Protein AF-G5LKE5-F1 (afdb_monomer)

Secondary structure (DSSP, 8-state):
------PPPP--SS----HHHHHHHHHHHTT-----S-HHHHHTS--TT--EEE-PSPTT---TT-SS---HHHHHHHHHHHHHHHHTT--EEEEEE--HHHHHHTTTSEEEEEEEE--SS--SSS--EEEEEEEEE----SS--GGGS-------------

pLDDT: mean 79.03, std 22.24, range [27.77, 98.31]

Foldseek 3Di:
DPPDDDDDDDPDPDDDDPVVVVVVCVVVCVVDDDDDDDPVVVLVPDDPPAAEEEEDDAPPDPDPPDPVDCDLVNVLVVLVSQVVVLQVFHKYKYKHFPDPSVCVSLVVFDKDKDWDQAPDDDDDDDDRTTIMIITIGGRDDPDDDPVPPPDPPPDPDPDDDD

InterPro domains:
  IPR002052 DNA methylase, N-6 adenine-specific, conserved site [PS00092] (52-58)
  IPR012327 D12 class N6 adenine-specific DNA methyltransferase [PF02086] (3-120)
  IPR012327 D12 class N6 adenine-specific DNA methyltransferase [PTHR30481] (2-139)
  IPR012327 D12 class N6 adenine-specific DNA methyltransferase [TIGR00571] (3-136)
  IPR023095 Adenine-specific methyltransferase, domain 2 [G3DSA:1.10.1020.10] (3-30)
  IPR029063 S-adenosyl-L-methionine-dependent methyltransferase superfamily [G3DSA:3.40.50.150] (31-109)
  IPR029063 S-adenosyl-L-methionine-dependent methyltransferase superfamily [SSF53335] (3-137)

Solvent-accessible surface area (backbone atoms only — not comparable to full-atom values): 10696 Å² total; per-residue (Å²): 131,90,81,69,92,78,81,75,90,73,97,60,96,72,76,85,77,64,60,67,59,52,53,55,46,56,64,59,46,76,82,56,86,89,78,94,71,54,70,70,62,56,68,65,67,70,54,95,87,46,70,48,78,45,77,63,86,42,68,95,58,91,65,93,84,50,98,81,62,85,46,72,66,52,53,52,52,51,46,53,50,53,53,51,46,18,67,74,43,24,34,37,37,36,48,39,39,64,42,76,64,51,51,62,67,48,59,93,30,55,69,44,80,45,78,46,76,61,89,80,90,73,76,98,66,100,70,52,62,46,56,28,30,43,34,35,38,73,44,60,59,99,69,75,78,73,84,77,51,84,84,81,75,82,78,80,80,80,78,80,83,131

Radius of gyration: 19.34 Å; Cα contacts (8 Å, |Δi|>4): 142; chains: 1; bounding box: 43×38×52 Å

Structure (mmCIF, N/CA/C/O backbone):
data_AF-G5LKE5-F1
#
_entry.id   AF-G5LKE5-F1
#
loop_
_atom_site.group_PDB
_atom_site.id
_atom_site.type_symbol
_atom_site.label_atom_id
_atom_site.label_alt_id
_atom_site.label_comp_id
_atom_site.label_asym_id
_atom_site.label_entity_id
_atom_site.label_seq_id
_atom_site.pdbx_PDB_ins_code
_atom_site.Cartn_x
_atom_site.Cartn_y
_atom_site.Cartn_z
_atom_site.occupancy
_atom_site.B_iso_or_equiv
_atom_site.auth_seq_id
_atom_site.auth_comp_id
_atom_site.auth_asym_id
_atom_site.auth_atom_id
_atom_site.pdbx_PDB_model_num
ATOM 1 N N . MET A 1 1 ? -3.934 9.973 -21.893 1.00 47.00 1 MET A N 1
ATOM 2 C CA . MET A 1 1 ? -2.882 9.023 -22.307 1.00 47.00 1 MET A CA 1
ATOM 3 C C . MET A 1 1 ? -3.549 7.680 -22.500 1.00 47.00 1 MET A C 1
ATOM 5 O O . MET A 1 1 ? -4.275 7.266 -21.608 1.00 47.00 1 MET A O 1
ATOM 9 N N . ASP A 1 2 ? -3.336 7.030 -23.637 1.00 63.16 2 ASP A N 1
ATOM 10 C CA . ASP A 1 2 ? -4.166 5.909 -24.109 1.00 63.16 2 ASP A CA 1
ATOM 11 C C . ASP A 1 2 ? -3.799 4.540 -23.496 1.00 63.16 2 ASP A C 1
ATOM 13 O O . ASP A 1 2 ? -4.097 3.499 -24.067 1.00 63.16 2 ASP A O 1
ATOM 17 N N . GLY A 1 3 ? -3.117 4.521 -22.342 1.00 69.81 3 GLY A N 1
ATOM 18 C CA . GLY A 1 3 ? -2.776 3.288 -21.616 1.00 69.81 3 GLY A CA 1
ATOM 19 C C . GLY A 1 3 ? -1.811 2.334 -22.336 1.00 69.81 3 GLY A C 1
ATOM 20 O O . GLY A 1 3 ? -1.593 1.222 -21.862 1.00 69.81 3 GLY A O 1
ATOM 21 N N . TYR A 1 4 ? -1.229 2.737 -23.469 1.00 78.50 4 TYR A N 1
ATOM 22 C CA . TYR A 1 4 ? -0.303 1.895 -24.219 1.00 78.50 4 TYR A CA 1
ATOM 23 C C . TYR A 1 4 ? 1.025 1.692 -23.489 1.00 78.50 4 TYR A C 1
ATOM 25 O O . TYR A 1 4 ? 1.580 2.604 -22.874 1.00 78.50 4 TYR A O 1
ATOM 33 N N . PHE A 1 5 ? 1.567 0.485 -23.633 1.00 77.19 5 PHE A N 1
ATOM 34 C CA . PHE A 1 5 ? 2.908 0.142 -23.186 1.00 77.19 5 PHE A CA 1
ATOM 35 C C . PHE A 1 5 ? 3.951 1.004 -23.915 1.00 77.19 5 PHE A C 1
ATOM 37 O O . PHE A 1 5 ? 4.022 0.985 -25.143 1.00 77.19 5 PHE A O 1
ATOM 44 N N . ASN A 1 6 ? 4.755 1.759 -23.164 1.00 77.31 6 ASN A N 1
ATOM 45 C CA . ASN A 1 6 ? 5.695 2.747 -23.706 1.00 77.31 6 ASN A CA 1
ATOM 46 C C . ASN A 1 6 ? 7.171 2.457 -23.378 1.00 77.31 6 ASN A C 1
ATOM 48 O O . ASN A 1 6 ? 8.028 3.302 -23.637 1.00 77.31 6 ASN A O 1
ATOM 52 N N . VAL A 1 7 ? 7.485 1.293 -22.798 1.00 74.88 7 VAL A N 1
ATOM 53 C CA . VAL A 1 7 ? 8.867 0.943 -22.452 1.00 74.88 7 VAL A CA 1
ATOM 54 C C . VAL A 1 7 ? 9.617 0.568 -23.737 1.00 74.88 7 VAL A C 1
ATOM 56 O O . VAL A 1 7 ? 9.162 -0.321 -24.464 1.00 74.88 7 VAL A O 1
ATOM 59 N N . PRO A 1 8 ? 10.750 1.223 -24.053 1.00 77.12 8 PRO A N 1
ATOM 60 C CA . PRO A 1 8 ? 11.511 0.928 -25.260 1.00 77.12 8 PRO A CA 1
ATOM 61 C C . PRO A 1 8 ? 12.117 -0.476 -25.204 1.00 77.12 8 PRO A C 1
ATOM 63 O O . PRO A 1 8 ? 12.329 -1.049 -24.134 1.00 77.12 8 PRO A O 1
ATOM 66 N N . TYR A 1 9 ? 12.444 -1.023 -26.373 1.00 79.62 9 TYR A N 1
ATOM 67 C CA . TYR A 1 9 ? 13.098 -2.323 -26.461 1.00 79.62 9 TYR A CA 1
ATOM 68 C C . TYR A 1 9 ? 14.456 -2.304 -25.738 1.00 79.62 9 TYR A C 1
ATOM 70 O O . TYR A 1 9 ? 15.324 -1.482 -26.036 1.00 79.62 9 TYR A O 1
ATOM 78 N N . GLY A 1 10 ? 14.644 -3.214 -24.779 1.00 77.50 10 GLY A N 1
ATOM 79 C CA . GLY A 1 10 ? 15.895 -3.347 -24.033 1.00 77.50 10 GLY A CA 1
ATOM 80 C C . GLY A 1 10 ? 16.977 -4.073 -24.838 1.00 77.50 10 GLY A C 1
ATOM 81 O O . GLY A 1 10 ? 16.720 -5.099 -25.464 1.00 77.50 10 GLY A O 1
ATOM 82 N N . ASN A 1 11 ? 18.221 -3.591 -24.782 1.00 73.31 11 ASN A N 1
ATOM 83 C CA . ASN A 1 11 ? 19.364 -4.187 -25.489 1.00 73.31 11 ASN A CA 1
ATOM 84 C C . ASN A 1 11 ? 19.962 -5.403 -24.748 1.00 73.31 11 ASN A C 1
ATOM 86 O O . ASN A 1 11 ? 21.136 -5.403 -24.370 1.00 73.31 11 ASN A O 1
ATOM 90 N N . TYR A 1 12 ? 19.174 -6.461 -24.546 1.00 77.44 12 TYR A N 1
ATOM 91 C CA . TYR A 1 12 ? 19.641 -7.695 -23.902 1.00 77.44 12 TYR A CA 1
ATOM 92 C C . TYR A 1 12 ? 19.915 -8.791 -24.936 1.00 77.44 12 TYR A C 1
ATOM 94 O O . TYR A 1 12 ? 19.013 -9.243 -25.635 1.00 77.44 12 TYR A O 1
ATOM 102 N N . LYS A 1 13 ? 21.169 -9.262 -25.012 1.00 74.56 13 LYS A N 1
ATOM 103 C CA . LYS A 1 13 ? 21.594 -10.305 -25.971 1.00 74.56 13 LYS A CA 1
ATOM 104 C C . LYS A 1 13 ? 20.911 -11.662 -25.749 1.00 74.56 13 LYS A C 1
ATOM 106 O O . LYS A 1 13 ? 20.782 -12.436 -26.690 1.00 74.56 13 LYS A O 1
ATOM 111 N N . LYS A 1 14 ? 20.509 -11.962 -24.512 1.00 83.88 14 LYS A N 1
ATOM 112 C CA . LYS A 1 14 ? 19.766 -13.170 -24.136 1.00 83.88 14 LYS A CA 1
ATOM 113 C C . LYS A 1 14 ? 18.882 -12.834 -22.929 1.00 83.88 14 LYS A C 1
ATOM 115 O O . LYS A 1 14 ? 19.410 -12.782 -21.818 1.00 83.88 14 LYS A O 1
ATOM 120 N N . PRO A 1 15 ? 17.590 -12.525 -23.121 1.00 84.62 15 PRO A N 1
ATOM 121 C CA . PRO A 1 15 ? 16.704 -12.226 -22.003 1.00 84.62 15 PRO A CA 1
ATOM 122 C C . PRO A 1 15 ? 16.581 -13.450 -21.089 1.00 84.62 15 PRO A C 1
ATOM 124 O O . PRO A 1 15 ? 16.496 -14.586 -21.558 1.00 84.62 15 PRO A O 1
ATOM 127 N N . TYR A 1 16 ? 16.608 -13.213 -19.780 1.00 88.25 16 TYR A N 1
ATOM 128 C CA . TYR A 1 16 ? 16.342 -14.247 -18.787 1.00 88.25 16 TYR A CA 1
ATOM 129 C C . TYR A 1 16 ? 14.847 -14.578 -18.790 1.00 88.25 16 TYR A C 1
ATOM 131 O O . TYR A 1 16 ? 14.021 -13.668 -18.746 1.00 88.25 16 TYR A O 1
ATOM 139 N N . PHE A 1 17 ? 14.503 -15.867 -18.850 1.00 90.50 17 PHE A N 1
ATOM 140 C CA . PHE A 1 17 ? 13.129 -16.337 -18.690 1.00 90.50 17 PHE A CA 1
ATOM 141 C C . PHE A 1 17 ? 12.953 -16.902 -17.270 1.00 90.50 17 PHE A C 1
ATOM 143 O O . PHE A 1 17 ? 13.485 -17.979 -16.992 1.00 90.50 17 PHE A O 1
ATOM 150 N N . PRO A 1 18 ? 12.243 -16.195 -16.371 1.00 93.19 18 PRO A N 1
ATOM 151 C CA . PRO A 1 18 ? 12.134 -16.555 -14.957 1.00 93.19 18 PRO A CA 1
ATOM 152 C C . PRO A 1 18 ? 11.056 -17.627 -14.718 1.00 93.19 18 PRO A C 1
ATOM 154 O O . PRO A 1 18 ? 10.041 -17.386 -14.062 1.00 93.19 18 PRO A O 1
ATOM 157 N N . GLU A 1 19 ? 11.218 -18.813 -15.310 1.00 96.50 19 GLU A N 1
ATOM 158 C CA . GLU A 1 19 ? 10.200 -19.873 -15.246 1.00 96.50 19 GLU A CA 1
ATOM 159 C C . GLU A 1 19 ? 9.915 -20.327 -13.808 1.00 96.50 19 GLU A C 1
ATOM 161 O O . GLU A 1 19 ? 8.756 -20.472 -13.407 1.00 96.50 19 GLU A O 1
ATOM 166 N N . ASN A 1 20 ? 10.970 -20.545 -13.024 1.00 96.50 20 ASN A N 1
ATOM 167 C CA . ASN A 1 20 ? 10.853 -21.062 -11.663 1.00 96.50 20 ASN A CA 1
ATOM 168 C C . ASN A 1 20 ? 10.152 -20.054 -10.747 1.00 96.50 20 ASN A C 1
ATOM 170 O O . ASN A 1 20 ? 9.309 -20.433 -9.936 1.00 96.50 20 ASN A O 1
ATOM 174 N N . GLU A 1 21 ? 10.457 -18.769 -10.904 1.00 96.81 21 GLU A N 1
ATOM 175 C CA . GLU A 1 21 ? 9.855 -17.670 -10.160 1.00 96.81 21 GLU A CA 1
ATOM 176 C C . GLU A 1 21 ? 8.375 -17.513 -10.513 1.00 96.81 21 GLU A C 1
ATOM 178 O O . GLU A 1 21 ? 7.551 -17.363 -9.611 1.00 96.81 21 GLU A O 1
ATOM 183 N N . ILE A 1 22 ? 8.016 -17.631 -11.799 1.00 96.94 22 ILE A N 1
ATOM 184 C CA . ILE A 1 22 ? 6.615 -17.615 -12.248 1.00 96.94 22 ILE A CA 1
ATOM 185 C C . ILE A 1 22 ? 5.842 -18.783 -11.626 1.00 96.94 22 ILE A C 1
ATOM 187 O O . ILE A 1 22 ? 4.749 -18.583 -11.093 1.00 96.94 22 ILE A O 1
ATOM 191 N N . ARG A 1 23 ? 6.404 -20.000 -11.644 1.00 97.56 23 ARG A N 1
ATOM 192 C CA . ARG A 1 23 ? 5.765 -21.179 -11.032 1.00 97.56 23 ARG A CA 1
ATOM 193 C C . ARG A 1 23 ? 5.618 -21.021 -9.518 1.00 97.56 23 ARG A C 1
ATOM 195 O O . ARG A 1 23 ? 4.550 -21.300 -8.976 1.00 97.56 23 ARG A O 1
ATOM 202 N N . ALA A 1 24 ? 6.650 -20.523 -8.841 1.00 97.25 24 ALA A N 1
ATOM 203 C CA . ALA A 1 24 ? 6.609 -20.267 -7.403 1.00 97.25 24 ALA A CA 1
ATOM 204 C C . ALA A 1 24 ? 5.571 -19.193 -7.032 1.00 97.25 24 ALA A C 1
ATOM 206 O O . ALA A 1 24 ? 4.867 -19.337 -6.030 1.00 97.25 24 ALA A O 1
ATOM 207 N N . PHE A 1 25 ? 5.449 -18.136 -7.841 1.00 96.50 25 PHE A N 1
ATOM 208 C CA . PHE A 1 25 ? 4.404 -17.128 -7.687 1.00 96.50 25 PHE A CA 1
ATOM 209 C C . PHE A 1 25 ? 3.015 -17.741 -7.884 1.00 96.50 25 PHE A C 1
ATOM 211 O O . PHE A 1 25 ? 2.157 -17.562 -7.024 1.00 96.50 25 PHE A O 1
ATOM 218 N N . ALA A 1 26 ? 2.812 -18.514 -8.956 1.00 97.12 26 ALA A N 1
ATOM 219 C CA . ALA A 1 26 ? 1.529 -19.140 -9.271 1.00 97.12 26 ALA A CA 1
ATOM 22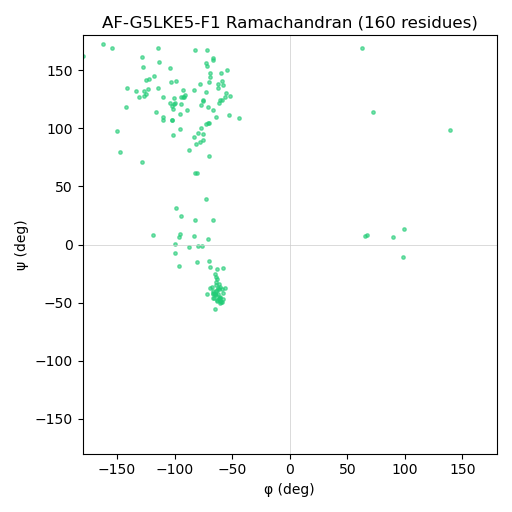0 C C . ALA A 1 26 ? 1.027 -20.053 -8.142 1.00 97.12 26 ALA A C 1
ATOM 222 O O . ALA A 1 26 ? -0.150 -20.002 -7.790 1.00 97.12 26 ALA A O 1
ATOM 223 N N . GLU A 1 27 ? 1.910 -20.841 -7.521 1.00 97.50 27 GLU A N 1
ATOM 224 C CA . GLU A 1 27 ? 1.538 -21.677 -6.373 1.00 97.50 27 GLU A CA 1
ATOM 225 C C . GLU A 1 27 ? 1.132 -20.847 -5.147 1.00 97.50 27 GLU A C 1
ATOM 227 O O . GLU A 1 27 ? 0.125 -21.145 -4.503 1.00 97.50 27 GLU A O 1
ATOM 232 N N . LYS A 1 28 ? 1.861 -19.767 -4.836 1.00 96.06 28 LYS A N 1
ATOM 233 C CA . LYS A 1 28 ? 1.531 -18.885 -3.702 1.00 96.06 28 LYS A CA 1
ATOM 234 C C . LYS A 1 28 ? 0.251 -18.079 -3.938 1.00 96.06 28 LYS A C 1
ATOM 236 O O . LYS A 1 28 ? -0.519 -17.890 -2.994 1.00 96.06 28 LYS A O 1
ATOM 241 N N . ALA A 1 29 ? 0.027 -17.639 -5.175 1.00 96.50 29 ALA A N 1
ATOM 242 C CA . ALA A 1 29 ? -1.099 -16.812 -5.599 1.00 96.50 29 ALA A CA 1
ATOM 243 C C . ALA A 1 29 ? -2.459 -17.505 -5.425 1.00 96.50 29 ALA A C 1
ATOM 245 O O . ALA A 1 29 ? -3.464 -16.823 -5.276 1.00 96.50 29 ALA A O 1
ATOM 246 N N . LYS A 1 30 ? -2.501 -18.845 -5.339 1.00 97.38 30 LYS A N 1
ATOM 247 C CA . LYS A 1 30 ? -3.730 -19.614 -5.048 1.00 97.38 30 LYS A CA 1
ATOM 248 C C . LYS A 1 30 ? -4.404 -19.240 -3.723 1.00 97.38 30 LYS A C 1
ATOM 250 O O . LYS A 1 30 ? -5.573 -19.546 -3.532 1.00 97.38 30 LYS A O 1
ATOM 255 N N . ARG A 1 31 ? -3.667 -18.617 -2.797 1.00 96.00 31 ARG A N 1
ATOM 256 C CA . ARG A 1 31 ? -4.169 -18.168 -1.487 1.00 96.00 31 ARG A CA 1
ATOM 257 C C . ARG A 1 31 ? -4.582 -16.692 -1.476 1.00 96.00 31 ARG A C 1
ATOM 259 O O . ARG A 1 31 ? -4.850 -16.161 -0.405 1.00 96.00 31 ARG A O 1
ATOM 266 N N . ALA A 1 32 ? -4.569 -16.025 -2.628 1.00 95.00 32 ALA A N 1
ATOM 267 C CA . ALA A 1 32 ? -4.857 -14.605 -2.753 1.00 95.00 32 ALA A CA 1
ATOM 268 C C . ALA A 1 32 ? -5.982 -14.368 -3.765 1.00 95.00 32 ALA A C 1
ATOM 270 O O . ALA A 1 32 ? -6.039 -15.003 -4.817 1.00 95.00 32 ALA A O 1
ATOM 271 N N . THR A 1 33 ? -6.843 -13.402 -3.457 1.00 95.50 33 THR A N 1
ATOM 272 C CA . THR A 1 33 ? -7.827 -12.865 -4.399 1.00 95.50 33 THR A CA 1
ATOM 273 C C . THR A 1 33 ? -7.290 -11.549 -4.941 1.00 95.50 33 THR A C 1
ATOM 275 O O . THR A 1 33 ? -7.025 -10.627 -4.173 1.00 95.50 33 THR A O 1
ATOM 278 N N . PHE A 1 34 ? -7.121 -11.454 -6.260 1.00 95.50 34 PHE A N 1
ATOM 279 C CA . PHE A 1 34 ? -6.667 -10.227 -6.912 1.00 95.50 34 PHE A CA 1
ATOM 280 C C . PHE A 1 34 ? -7.866 -9.380 -7.319 1.00 95.50 34 PHE A C 1
ATOM 282 O O . PHE A 1 34 ? -8.776 -9.866 -7.990 1.00 95.50 34 PHE A O 1
ATOM 289 N N . ILE A 1 35 ? -7.843 -8.108 -6.932 1.00 94.69 35 ILE A N 1
ATOM 290 C CA . ILE A 1 35 ? -8.895 -7.142 -7.238 1.00 94.69 35 ILE A CA 1
ATOM 291 C C . ILE A 1 35 ? -8.241 -5.952 -7.936 1.00 94.69 35 ILE A C 1
ATOM 293 O O . ILE A 1 35 ? -7.249 -5.411 -7.453 1.00 94.69 35 ILE A O 1
ATOM 297 N N . CYS A 1 36 ? -8.791 -5.554 -9.083 1.00 94.75 36 CYS A N 1
ATOM 298 C CA . CYS A 1 36 ? -8.421 -4.319 -9.766 1.00 94.75 36 CYS A CA 1
ATOM 299 C C . CYS A 1 36 ? -9.495 -3.274 -9.461 1.00 94.75 36 CYS A C 1
ATOM 301 O O . CYS A 1 36 ? -10.546 -3.260 -10.096 1.00 94.75 36 CYS A O 1
ATOM 303 N N . ALA A 1 37 ? -9.251 -2.470 -8.432 1.00 93.25 37 ALA A N 1
ATOM 304 C CA . ALA A 1 37 ? -10.166 -1.446 -7.945 1.00 93.25 37 ALA A CA 1
ATOM 305 C C . ALA A 1 37 ? -9.373 -0.339 -7.235 1.00 93.25 37 ALA A C 1
ATOM 307 O O . ALA A 1 37 ? -8.176 -0.492 -6.969 1.00 93.25 37 ALA A O 1
ATOM 308 N N . SER A 1 38 ? -10.034 0.775 -6.933 1.00 94.25 38 SER A N 1
ATOM 309 C CA . SER A 1 38 ? -9.448 1.848 -6.126 1.00 94.25 38 SER A CA 1
ATOM 310 C C . SER A 1 38 ? -9.206 1.408 -4.674 1.00 94.25 38 SER A C 1
ATOM 312 O O . SER A 1 38 ? -9.798 0.442 -4.176 1.00 94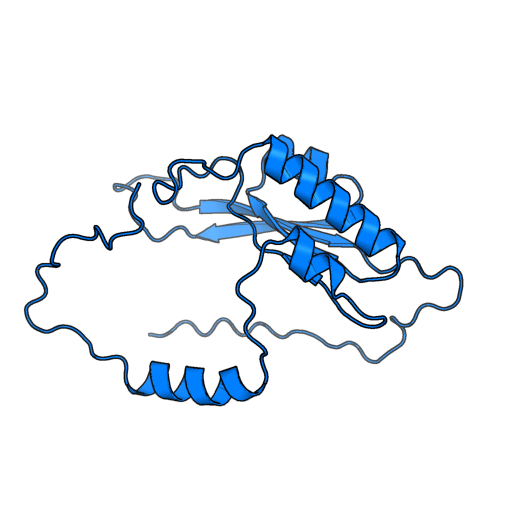.25 38 SER A O 1
ATOM 314 N N . TYR A 1 39 ? -8.336 2.129 -3.959 1.00 94.19 39 TYR A N 1
ATOM 315 C CA . TYR A 1 39 ? -8.140 1.874 -2.529 1.00 94.19 39 TYR A CA 1
ATOM 316 C C . TYR A 1 39 ? -9.418 2.160 -1.723 1.00 94.19 39 TYR A C 1
ATOM 318 O O . TYR A 1 39 ? -9.695 1.448 -0.764 1.00 94.19 39 TYR A O 1
ATOM 326 N N . ASP A 1 40 ? -10.237 3.134 -2.135 1.00 94.62 40 ASP A N 1
ATOM 327 C CA . ASP A 1 40 ? -11.542 3.405 -1.522 1.00 94.62 40 ASP A CA 1
ATOM 328 C C . ASP A 1 40 ? -12.473 2.188 -1.599 1.00 94.62 40 ASP A C 1
ATOM 330 O O . ASP A 1 40 ? -13.046 1.770 -0.590 1.00 94.62 40 ASP A O 1
ATOM 334 N N . GLU A 1 41 ? -12.598 1.594 -2.789 1.00 95.44 41 GLU A N 1
ATOM 335 C CA . GLU A 1 41 ? -13.452 0.425 -3.019 1.00 95.44 41 GLU A CA 1
ATOM 336 C C . GLU A 1 41 ? -12.942 -0.799 -2.259 1.00 95.44 41 GLU A C 1
ATOM 338 O O . GLU A 1 41 ? -13.717 -1.480 -1.594 1.00 95.44 41 GLU A O 1
ATOM 343 N N . THR A 1 42 ? -11.636 -1.069 -2.312 1.00 96.19 42 THR A N 1
ATOM 344 C CA . THR A 1 42 ? -11.046 -2.234 -1.630 1.00 96.19 42 THR A CA 1
ATOM 345 C C . THR A 1 42 ? -11.135 -2.123 -0.109 1.00 96.19 42 THR A C 1
ATOM 347 O O . THR A 1 42 ? -11.537 -3.082 0.547 1.00 96.19 42 THR A O 1
ATOM 350 N N . LEU A 1 43 ? -10.861 -0.948 0.469 1.00 96.25 43 LEU A N 1
ATOM 351 C CA . LEU A 1 43 ? -10.994 -0.712 1.912 1.00 96.25 43 LEU A CA 1
ATOM 352 C C . LEU A 1 43 ? -12.458 -0.688 2.378 1.00 96.25 43 LEU A C 1
ATO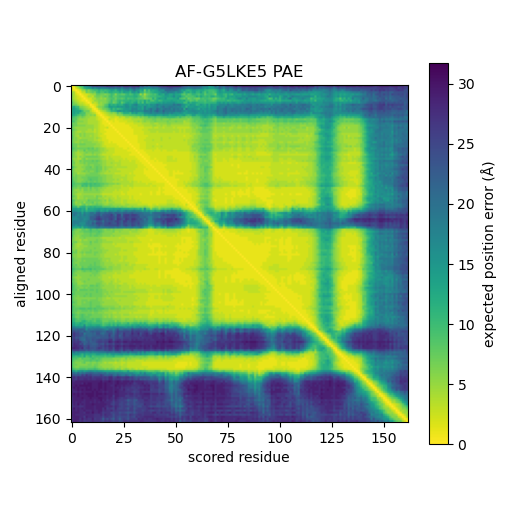M 354 O O . LEU A 1 43 ? -12.713 -0.742 3.580 1.00 96.25 43 LEU A O 1
ATOM 358 N N . ALA A 1 44 ? -13.431 -0.591 1.468 1.00 95.75 44 ALA A N 1
ATOM 359 C CA . ALA A 1 44 ? -14.850 -0.761 1.780 1.00 95.75 44 ALA A CA 1
ATOM 360 C C . ALA A 1 44 ? -15.290 -2.229 1.881 1.00 95.75 44 ALA A C 1
ATOM 362 O O . ALA A 1 44 ? -16.358 -2.488 2.432 1.00 95.75 44 ALA A O 1
ATOM 363 N N . LEU A 1 45 ? -14.476 -3.175 1.402 1.00 95.69 45 LEU A N 1
ATOM 364 C CA . LEU A 1 45 ? -14.763 -4.612 1.458 1.00 95.69 45 LEU A CA 1
ATOM 365 C C . LEU A 1 45 ? -14.297 -5.285 2.758 1.00 95.69 45 LEU A C 1
ATOM 367 O O . LEU A 1 45 ? -14.521 -6.484 2.912 1.00 95.69 45 LEU A O 1
ATOM 371 N N . LEU A 1 46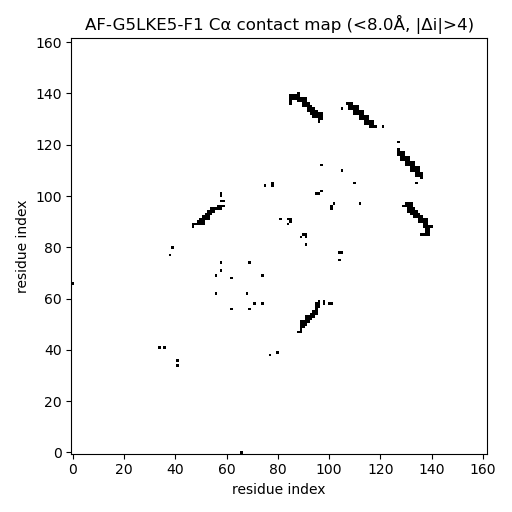 ? -13.656 -4.538 3.665 1.00 96.00 46 LEU A N 1
ATOM 372 C CA . LEU A 1 46 ? -13.126 -5.073 4.920 1.00 96.00 46 LEU A CA 1
ATOM 373 C C . LEU A 1 46 ? -14.216 -5.737 5.764 1.00 96.00 46 LEU A C 1
ATOM 375 O O . LEU A 1 46 ? -15.317 -5.206 5.937 1.00 96.00 46 LEU A O 1
ATOM 379 N N . GLN A 1 47 ? -13.866 -6.890 6.318 1.00 95.38 47 GLN A N 1
ATOM 380 C CA . GLN A 1 47 ? -14.680 -7.667 7.236 1.00 95.38 47 GLN A CA 1
ATOM 381 C C . GLN A 1 47 ? -14.037 -7.697 8.623 1.00 95.38 47 GLN A C 1
ATOM 383 O O . GLN A 1 47 ? -12.831 -7.522 8.797 1.00 95.38 47 GLN A O 1
ATOM 388 N N . THR A 1 48 ? -14.856 -7.952 9.643 1.00 93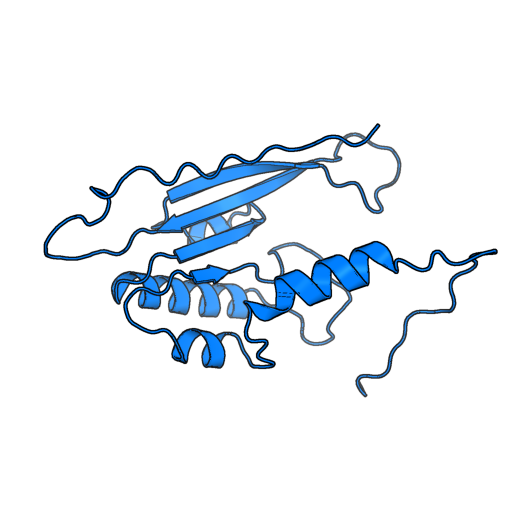.44 48 THR A N 1
ATOM 389 C CA . THR A 1 48 ? -14.361 -8.105 11.013 1.00 93.44 48 THR A CA 1
ATOM 390 C C . THR A 1 48 ? -13.298 -9.201 11.085 1.00 93.44 48 THR A C 1
ATOM 392 O O . THR A 1 48 ? -13.548 -10.338 10.693 1.00 93.44 48 THR A O 1
ATOM 395 N N . GLY A 1 49 ? -12.138 -8.857 11.644 1.00 92.31 49 GLY A N 1
ATOM 396 C CA . GLY A 1 49 ? -10.979 -9.747 11.738 1.00 92.31 49 GLY A CA 1
ATOM 397 C C . GLY A 1 49 ? -9.924 -9.511 10.654 1.00 92.31 49 GLY A C 1
ATOM 398 O O . GLY A 1 49 ? -8.812 -10.018 10.796 1.00 92.31 49 GLY A O 1
ATOM 399 N N . ASP A 1 50 ? -10.226 -8.712 9.627 1.00 96.12 50 ASP A N 1
ATOM 400 C CA . ASP A 1 50 ? -9.242 -8.341 8.614 1.00 96.12 50 ASP A CA 1
ATOM 401 C C . ASP A 1 50 ? -8.162 -7.410 9.179 1.00 96.12 50 ASP A C 1
ATOM 403 O O . ASP A 1 50 ? -8.403 -6.560 10.043 1.00 96.12 50 ASP A O 1
ATOM 407 N N . VAL A 1 51 ? -6.958 -7.552 8.626 1.00 97.00 51 VAL A N 1
ATOM 408 C CA . VAL A 1 51 ? -5.807 -6.682 8.879 1.00 97.00 51 VAL A CA 1
ATOM 409 C C . VAL A 1 51 ? -5.460 -5.956 7.588 1.00 97.00 51 VAL A C 1
ATOM 411 O O . VAL A 1 51 ? -5.378 -6.568 6.522 1.00 97.00 51 VAL A O 1
ATOM 414 N N . VAL A 1 52 ? -5.218 -4.651 7.684 1.00 97.75 52 VAL A N 1
ATOM 415 C CA . VAL A 1 52 ? -4.888 -3.809 6.534 1.00 97.75 52 VAL A CA 1
ATOM 416 C C . VAL A 1 52 ? -3.383 -3.593 6.472 1.00 97.75 52 VAL A C 1
ATOM 418 O O . VAL A 1 52 ? -2.798 -3.019 7.387 1.00 97.75 52 VAL A O 1
ATOM 421 N N . TYR A 1 53 ? -2.767 -3.989 5.360 1.00 97.94 53 TYR A N 1
ATOM 422 C CA . TYR A 1 53 ? -1.439 -3.520 4.972 1.00 97.94 53 TYR A CA 1
ATOM 423 C C . TYR A 1 53 ? -1.564 -2.615 3.747 1.00 97.94 53 TYR A C 1
ATOM 425 O O . TYR A 1 53 ? -2.174 -3.005 2.750 1.00 97.94 53 TYR A O 1
ATOM 433 N N . CYS A 1 54 ? -1.004 -1.409 3.825 1.00 96.62 54 CYS A N 1
ATOM 434 C CA . CYS A 1 54 ? -1.077 -0.414 2.763 1.00 96.62 54 CYS A CA 1
ATOM 435 C C . CYS A 1 54 ? 0.320 0.082 2.369 1.00 96.62 54 CYS A C 1
ATOM 437 O O . CYS A 1 54 ? 1.089 0.529 3.219 1.00 96.62 54 CYS A O 1
ATOM 439 N N . ASP A 1 55 ? 0.615 0.032 1.069 1.00 94.81 55 ASP A N 1
ATOM 440 C CA . ASP A 1 55 ? 1.880 0.471 0.472 1.00 94.81 55 ASP A CA 1
ATOM 441 C C . ASP A 1 55 ? 1.600 1.446 -0.690 1.00 94.81 55 ASP A C 1
ATOM 443 O O . ASP A 1 55 ? 1.663 1.066 -1.864 1.00 94.81 55 ASP A O 1
ATOM 447 N N . PRO A 1 56 ? 1.149 2.683 -0.395 1.00 93.00 56 PRO A N 1
ATOM 448 C CA . PRO A 1 56 ? 0.793 3.651 -1.427 1.00 93.00 56 PRO A CA 1
ATOM 449 C C . PRO A 1 56 ? 2.041 4.192 -2.135 1.00 93.00 56 PRO A C 1
ATOM 451 O O . PRO A 1 56 ? 3.149 4.059 -1.619 1.00 93.00 56 PRO A O 1
ATOM 454 N N . PRO A 1 57 ? 1.902 4.888 -3.278 1.00 90.88 57 PRO A N 1
ATOM 455 C CA . PRO A 1 57 ? 3.008 5.654 -3.843 1.00 90.88 57 PRO A CA 1
ATOM 456 C C . PRO A 1 57 ? 3.617 6.598 -2.795 1.00 90.88 57 PRO A C 1
ATOM 458 O O . PRO A 1 57 ? 2.907 7.362 -2.140 1.00 90.88 57 PRO A O 1
ATOM 461 N N . TYR A 1 58 ? 4.936 6.525 -2.619 1.00 89.31 58 TYR A N 1
ATOM 462 C CA . TYR A 1 58 ? 5.621 7.184 -1.508 1.00 89.31 58 TYR A CA 1
ATOM 463 C C . TYR A 1 58 ? 5.634 8.702 -1.668 1.00 89.31 58 TYR A C 1
ATOM 465 O O . TYR A 1 58 ? 5.931 9.226 -2.749 1.00 89.31 58 TYR A O 1
ATOM 473 N N . ASP A 1 59 ? 5.423 9.409 -0.560 1.00 84.50 59 ASP A N 1
ATOM 474 C CA . ASP A 1 59 ? 5.589 10.856 -0.524 1.00 84.50 59 ASP A CA 1
ATOM 475 C C . ASP A 1 59 ? 7.027 11.255 -0.907 1.00 84.50 59 ASP A C 1
ATOM 477 O O . ASP A 1 59 ? 8.004 10.573 -0.566 1.00 84.50 59 ASP A O 1
ATOM 481 N N . GLY A 1 60 ? 7.152 12.347 -1.663 1.00 76.06 60 GLY A N 1
ATOM 482 C CA . GLY A 1 60 ? 8.435 12.858 -2.149 1.00 76.06 60 GLY A CA 1
ATOM 483 C C . GLY A 1 60 ? 9.158 11.971 -3.175 1.00 76.06 60 GLY A C 1
ATOM 484 O O . GLY A 1 60 ? 10.305 12.266 -3.518 1.00 76.06 60 GLY A O 1
ATOM 485 N N . THR A 1 61 ? 8.537 10.897 -3.685 1.00 70.19 61 THR A N 1
ATOM 486 C CA . THR A 1 61 ? 9.111 10.099 -4.783 1.00 70.19 61 THR A CA 1
ATOM 487 C C . THR A 1 61 ? 8.581 10.554 -6.141 1.00 70.19 61 THR A C 1
ATOM 489 O O . THR A 1 61 ? 7.382 10.533 -6.408 1.00 70.19 61 THR A O 1
ATOM 492 N N . PHE A 1 62 ? 9.485 10.974 -7.033 1.00 56.88 62 PHE A N 1
ATOM 493 C CA . PHE A 1 62 ? 9.135 11.275 -8.421 1.00 56.88 62 PHE A CA 1
ATOM 494 C C . PHE A 1 62 ? 8.932 9.962 -9.191 1.00 56.88 62 PHE A C 1
ATOM 496 O O . PHE A 1 62 ? 9.873 9.407 -9.757 1.00 56.88 62 PHE A O 1
ATOM 503 N N . ASN A 1 63 ? 7.704 9.445 -9.197 1.00 55.06 63 ASN A N 1
ATOM 504 C CA . ASN A 1 63 ? 7.344 8.261 -9.972 1.00 55.06 63 ASN A CA 1
ATOM 505 C C . ASN A 1 63 ? 6.755 8.706 -11.315 1.00 55.06 63 ASN A C 1
ATOM 507 O O . ASN A 1 63 ? 5.580 9.047 -11.407 1.00 55.06 63 ASN A O 1
ATOM 511 N N . GLY A 1 64 ? 7.567 8.684 -12.375 1.00 51.66 64 GLY A N 1
ATOM 512 C CA . GLY A 1 64 ? 7.172 9.064 -13.742 1.00 51.66 64 GLY A CA 1
ATOM 513 C C . GLY A 1 64 ? 6.147 8.139 -14.424 1.00 51.66 64 GLY A C 1
ATOM 514 O O . GLY A 1 64 ? 6.080 8.120 -15.649 1.00 51.66 64 GLY A O 1
ATOM 515 N N . TYR A 1 65 ? 5.378 7.354 -13.663 1.00 46.34 65 TYR A N 1
ATOM 516 C CA . TYR A 1 65 ? 4.511 6.285 -14.168 1.00 46.34 65 TYR A CA 1
ATOM 517 C C . TYR A 1 65 ? 3.024 6.660 -14.294 1.00 46.34 65 TYR A C 1
ATOM 519 O O . TYR A 1 65 ? 2.279 5.901 -14.903 1.00 46.34 65 TYR A O 1
ATOM 527 N N . HIS A 1 66 ? 2.574 7.828 -13.816 1.00 47.16 66 HIS A N 1
ATOM 528 C CA . HIS A 1 66 ? 1.195 8.291 -14.037 1.00 47.16 66 HIS A CA 1
ATOM 529 C C . HIS A 1 66 ? 1.116 9.797 -14.290 1.00 47.16 66 HIS A C 1
ATOM 531 O O . HIS A 1 66 ? 1.685 10.595 -13.556 1.00 47.16 66 HIS A O 1
ATOM 537 N N . THR A 1 67 ? 0.338 10.192 -15.302 1.00 46.72 67 THR A N 1
ATOM 538 C CA . THR A 1 67 ? 0.113 11.599 -15.678 1.00 46.72 67 THR A CA 1
ATOM 539 C C . THR A 1 67 ? -0.707 12.382 -14.644 1.00 46.72 67 THR A C 1
ATOM 541 O O . THR A 1 67 ? -0.655 13.605 -14.653 1.00 46.72 67 THR A O 1
ATOM 544 N N . ALA A 1 68 ? -1.448 11.692 -13.765 1.00 58.91 68 ALA A N 1
ATOM 545 C CA . ALA A 1 68 ? -2.225 12.299 -12.678 1.00 58.91 68 ALA A CA 1
ATOM 546 C C . ALA A 1 68 ? -1.488 12.311 -11.320 1.00 58.91 68 ALA A C 1
ATOM 548 O O . ALA A 1 68 ? -1.827 13.122 -10.466 1.00 58.91 68 ALA A O 1
ATOM 549 N N . GLY A 1 69 ? -0.452 11.476 -11.145 1.00 71.56 69 GLY A N 1
ATOM 550 C CA . GLY A 1 69 ? 0.292 11.341 -9.886 1.00 71.56 69 GLY A CA 1
ATOM 551 C C . GLY A 1 69 ? -0.549 10.833 -8.705 1.00 71.56 69 GLY A C 1
ATOM 552 O O . GLY A 1 69 ? -1.767 10.734 -8.786 1.00 71.56 69 GLY A O 1
ATOM 553 N N . PHE A 1 70 ? 0.118 10.484 -7.606 1.00 85.25 70 PHE A N 1
ATOM 554 C CA . PHE A 1 70 ? -0.516 10.336 -6.295 1.00 85.25 70 PHE A CA 1
ATOM 555 C C . PHE A 1 70 ? -0.161 11.598 -5.516 1.00 85.25 70 PHE A C 1
ATOM 557 O O . PHE A 1 70 ? 1.009 11.832 -5.205 1.00 85.25 70 PHE A O 1
ATOM 564 N N . THR A 1 71 ? -1.140 12.474 -5.339 1.00 89.94 71 THR A N 1
ATOM 565 C CA . THR A 1 71 ? -0.932 13.826 -4.819 1.00 89.94 71 THR A CA 1
ATOM 566 C C . THR A 1 71 ? -0.854 13.831 -3.296 1.00 89.94 71 THR A C 1
ATOM 568 O O . THR A 1 71 ? -1.235 12.866 -2.634 1.00 89.94 71 THR A O 1
ATOM 571 N N . GLU A 1 72 ? -0.421 14.948 -2.708 1.00 90.50 72 GLU A N 1
ATOM 572 C CA . GLU A 1 72 ? -0.529 15.132 -1.256 1.00 90.50 72 GLU A CA 1
ATOM 573 C C . GLU A 1 72 ? -1.980 14.975 -0.778 1.00 90.50 72 GLU A C 1
ATOM 575 O O . GLU A 1 72 ? -2.215 14.366 0.261 1.00 90.50 72 GLU A O 1
ATOM 580 N N . ASN A 1 73 ? -2.967 15.448 -1.550 1.00 93.06 73 ASN A N 1
ATOM 581 C CA . ASN A 1 73 ? -4.381 15.281 -1.210 1.00 93.06 73 ASN A CA 1
ATOM 582 C C . ASN A 1 73 ? -4.795 13.802 -1.164 1.00 93.06 73 ASN A C 1
ATOM 584 O O . ASN A 1 73 ? -5.552 13.412 -0.278 1.00 93.06 73 ASN A O 1
ATOM 588 N N . ASP A 1 74 ? -4.255 12.972 -2.058 1.00 93.94 74 ASP A N 1
ATOM 589 C CA . ASP A 1 74 ? -4.479 11.523 -2.026 1.00 93.94 74 ASP A CA 1
ATOM 590 C C . ASP A 1 74 ? -3.817 10.878 -0.796 1.00 93.94 74 ASP A C 1
ATOM 592 O O . ASP A 1 74 ? -4.416 10.003 -0.171 1.00 93.94 74 ASP A O 1
ATOM 596 N N . GLN A 1 75 ? -2.634 11.358 -0.375 1.00 95.06 75 GLN A N 1
ATOM 597 C CA . GLN A 1 75 ? -2.005 10.936 0.889 1.00 95.06 75 GLN A CA 1
ATOM 598 C C . GLN A 1 75 ? -2.893 11.276 2.096 1.00 95.06 75 GLN A C 1
ATOM 600 O O . GLN A 1 75 ? -3.097 10.430 2.970 1.00 95.06 75 GLN A O 1
ATOM 605 N N . PHE A 1 76 ? -3.440 12.498 2.146 1.00 96.06 76 PHE A N 1
ATOM 606 C CA . PHE A 1 76 ? -4.359 12.925 3.208 1.00 96.06 76 PHE A CA 1
ATOM 607 C C . PHE A 1 76 ? -5.633 12.076 3.232 1.00 96.06 76 PHE A C 1
ATOM 609 O O . PHE A 1 76 ? -6.040 11.610 4.300 1.00 96.06 76 PHE A O 1
ATOM 616 N N . HIS A 1 77 ? -6.247 11.859 2.068 1.00 96.75 77 HIS A N 1
ATOM 617 C CA . HIS A 1 77 ? -7.486 11.092 1.942 1.00 96.75 77 HIS A CA 1
ATOM 618 C C . HIS A 1 77 ? -7.292 9.635 2.370 1.00 96.75 77 HIS A C 1
ATOM 620 O O . HIS A 1 77 ? -8.024 9.139 3.230 1.00 96.75 77 HIS A O 1
ATOM 626 N N . LEU A 1 78 ? -6.237 8.980 1.877 1.00 97.31 78 LEU A N 1
ATOM 627 C CA . LEU A 1 78 ? -5.890 7.618 2.274 1.00 97.31 78 LEU A CA 1
ATOM 628 C C . LEU A 1 78 ? -5.646 7.509 3.785 1.00 97.31 78 LEU A C 1
ATOM 630 O O . LEU A 1 78 ? -6.234 6.646 4.437 1.00 97.31 78 LEU A O 1
ATOM 634 N N . ALA A 1 79 ? -4.829 8.396 4.362 1.00 97.06 79 ALA A N 1
ATOM 635 C CA . ALA A 1 79 ? -4.552 8.382 5.798 1.00 97.06 79 ALA A CA 1
ATOM 636 C C . ALA A 1 79 ? -5.835 8.547 6.632 1.00 97.06 79 ALA A C 1
ATOM 638 O O . ALA A 1 79 ? -6.006 7.860 7.640 1.00 97.06 79 ALA A O 1
ATOM 639 N N . SER A 1 80 ? -6.771 9.394 6.184 1.00 97.19 80 SER A N 1
ATOM 640 C CA . SER A 1 80 ? -8.073 9.568 6.836 1.00 97.19 80 SER A CA 1
ATOM 641 C C . SER A 1 80 ? -8.923 8.296 6.801 1.00 97.19 80 SER A C 1
ATOM 643 O O . SER A 1 80 ? -9.601 7.989 7.784 1.00 97.19 80 SER A O 1
ATOM 645 N N . ILE A 1 81 ? -8.923 7.556 5.688 1.00 97.38 81 ILE A N 1
ATOM 646 C CA . ILE A 1 81 ? -9.664 6.291 5.589 1.00 97.38 81 ILE A CA 1
ATOM 647 C C . ILE A 1 81 ? -9.041 5.254 6.516 1.00 97.38 81 ILE A C 1
ATOM 649 O O . ILE A 1 81 ? -9.759 4.588 7.256 1.00 97.38 81 ILE A O 1
ATOM 653 N N . LEU A 1 82 ? -7.716 5.136 6.510 1.00 97.19 82 LEU A N 1
ATOM 654 C CA . LEU A 1 82 ? -6.988 4.173 7.332 1.00 97.19 82 LEU A CA 1
ATOM 655 C C . LEU A 1 82 ? -7.191 4.421 8.832 1.00 97.19 82 LEU A C 1
ATOM 657 O O . LEU A 1 82 ? -7.465 3.483 9.579 1.00 97.19 82 LEU A O 1
ATOM 661 N N . GLU A 1 83 ? -7.149 5.683 9.262 1.00 96.19 83 GLU A N 1
ATOM 662 C CA . GLU A 1 83 ? -7.478 6.086 10.633 1.00 96.19 83 GLU A CA 1
ATOM 663 C C . GLU A 1 83 ? -8.903 5.662 11.013 1.00 96.19 83 GLU A C 1
ATOM 665 O O . GLU A 1 83 ? -9.127 5.037 12.053 1.00 96.19 83 GLU A O 1
ATOM 670 N N . ARG A 1 84 ? -9.871 5.923 10.125 1.00 95.38 84 ARG A N 1
ATOM 671 C CA . ARG A 1 84 ? -11.257 5.494 10.322 1.00 95.38 84 ARG A CA 1
ATOM 672 C C . ARG A 1 84 ? -11.372 3.971 10.416 1.00 95.38 84 ARG A C 1
ATOM 674 O O . ARG A 1 84 ? -11.999 3.483 11.353 1.00 95.38 84 ARG A O 1
ATOM 681 N N . ARG A 1 85 ? -10.762 3.210 9.502 1.00 95.38 85 ARG A N 1
ATOM 682 C CA . ARG A 1 85 ? -10.812 1.735 9.530 1.00 95.38 85 ARG A CA 1
ATOM 683 C C . ARG A 1 85 ? -10.187 1.162 10.796 1.00 95.38 85 ARG A C 1
ATOM 685 O O . ARG A 1 85 ? -10.700 0.176 11.323 1.00 95.38 85 ARG A O 1
ATOM 692 N N . SER A 1 86 ? -9.152 1.816 11.319 1.00 95.31 86 SER A N 1
ATOM 693 C CA . SER A 1 86 ? -8.568 1.468 12.612 1.00 95.31 86 SER A CA 1
ATOM 694 C C . SER A 1 86 ? -9.531 1.702 13.777 1.00 95.31 86 SER A C 1
ATOM 696 O O . SER A 1 86 ? -9.682 0.830 14.634 1.00 95.31 86 SER A O 1
ATOM 698 N N . SER A 1 87 ? -10.258 2.826 13.773 1.00 93.31 87 SER A N 1
ATOM 699 C CA . SER A 1 87 ? -11.303 3.105 14.772 1.00 93.31 87 SER A CA 1
ATOM 700 C C . SER A 1 87 ? -12.489 2.131 14.708 1.00 93.31 87 SER A C 1
ATOM 702 O O . SER A 1 87 ? -13.137 1.884 15.720 1.00 93.31 87 SER A O 1
ATOM 704 N N . GLU A 1 88 ? -12.736 1.529 13.540 1.00 93.81 88 GLU A N 1
ATOM 705 C CA . GLU A 1 88 ? -13.736 0.471 13.331 1.00 93.81 88 GLU A CA 1
ATOM 706 C C . GLU A 1 88 ? -13.239 -0.919 13.789 1.00 93.81 88 GLU A C 1
ATOM 708 O O . GLU A 1 88 ? -13.988 -1.892 13.722 1.00 93.81 88 GLU A O 1
ATOM 713 N N . GLY A 1 89 ? -12.000 -1.022 14.286 1.00 94.69 89 GLY A N 1
ATOM 714 C CA . GLY A 1 89 ? -11.452 -2.237 14.892 1.00 94.69 89 GLY A CA 1
ATOM 715 C C . GLY A 1 89 ? -10.551 -3.078 13.986 1.00 94.69 89 GLY A C 1
ATOM 716 O O . GLY A 1 89 ? -10.252 -4.213 14.348 1.00 94.69 89 GLY A O 1
ATOM 717 N N . HIS A 1 90 ? -10.096 -2.553 12.845 1.00 96.25 90 HIS A N 1
ATOM 718 C CA . HIS A 1 90 ? -9.131 -3.246 11.982 1.00 96.25 90 HIS A CA 1
ATOM 719 C C . HIS A 1 90 ? -7.697 -2.823 12.334 1.00 96.25 90 HIS A C 1
ATOM 721 O O . HIS A 1 90 ? -7.405 -1.627 12.346 1.00 96.25 90 HIS A O 1
ATOM 727 N N . PRO A 1 91 ? -6.762 -3.747 12.601 1.00 97.56 91 PRO A N 1
ATOM 728 C CA . PRO A 1 91 ? -5.352 -3.390 12.690 1.00 97.56 91 PRO A CA 1
ATOM 729 C C . PRO A 1 91 ? -4.852 -2.849 11.346 1.00 97.56 91 PRO A C 1
ATOM 731 O O . PRO A 1 91 ? -5.128 -3.431 10.295 1.00 97.56 91 PRO A O 1
ATOM 734 N N . VAL A 1 92 ? -4.112 -1.740 11.380 1.00 98.06 92 VAL A N 1
ATOM 735 C CA . VAL A 1 92 ? -3.604 -1.070 10.176 1.00 98.06 92 VAL A CA 1
ATOM 736 C C . VAL A 1 92 ? -2.087 -0.946 10.233 1.00 98.06 92 VAL A C 1
ATOM 738 O O . VAL A 1 92 ? -1.522 -0.517 11.241 1.00 98.06 92 VAL A O 1
ATOM 741 N N . ILE A 1 93 ? -1.439 -1.286 9.121 1.00 98.31 93 ILE A N 1
ATOM 742 C CA . ILE A 1 93 ? -0.010 -1.136 8.875 1.00 98.31 93 ILE A CA 1
ATOM 743 C C . ILE A 1 93 ? 0.181 -0.366 7.566 1.00 98.31 93 ILE A C 1
ATOM 745 O O . ILE A 1 93 ? -0.422 -0.706 6.549 1.00 98.31 93 ILE A O 1
ATOM 749 N N . VAL A 1 94 ? 1.038 0.654 7.581 1.00 97.75 94 VAL A N 1
ATOM 750 C CA . VAL A 1 94 ? 1.335 1.485 6.407 1.00 97.75 94 VAL A CA 1
ATOM 751 C C . VAL A 1 94 ? 2.834 1.688 6.251 1.00 97.75 94 VAL A C 1
ATOM 753 O O . VAL A 1 94 ? 3.497 2.070 7.216 1.00 97.75 94 VAL A O 1
ATOM 756 N N . SER A 1 95 ? 3.363 1.485 5.046 1.00 96.12 95 SER A N 1
ATOM 757 C CA . SER A 1 95 ? 4.728 1.878 4.668 1.00 96.12 95 SER A CA 1
ATOM 758 C C . SER A 1 95 ? 4.736 3.197 3.894 1.00 96.12 95 SER A C 1
ATOM 760 O O . SER A 1 95 ? 3.838 3.469 3.099 1.00 96.12 95 SER A O 1
ATOM 762 N N . ASN A 1 96 ? 5.722 4.062 4.157 1.00 95.06 96 ASN A N 1
ATOM 763 C CA . ASN A 1 96 ? 5.927 5.295 3.385 1.00 95.06 96 ASN A CA 1
ATOM 764 C C . ASN A 1 96 ? 7.340 5.881 3.596 1.00 95.06 96 ASN A C 1
ATOM 766 O O . ASN A 1 96 ? 8.083 5.455 4.483 1.00 95.06 96 ASN A O 1
ATOM 770 N N . SER A 1 97 ? 7.694 6.916 2.830 1.00 92.50 97 SER A N 1
ATOM 771 C CA . SER A 1 97 ? 8.862 7.769 3.089 1.00 92.50 97 SER A CA 1
ATOM 772 C C . SER A 1 97 ? 8.761 8.438 4.462 1.00 92.50 97 SER A C 1
ATOM 774 O O . SER A 1 97 ? 7.676 8.815 4.906 1.00 92.50 97 SER A O 1
ATOM 776 N N . ASP A 1 98 ? 9.894 8.670 5.121 1.00 92.94 98 ASP A N 1
ATOM 777 C CA . ASP A 1 98 ? 9.934 9.414 6.380 1.00 92.94 98 ASP A CA 1
ATOM 778 C C . ASP A 1 98 ? 10.051 10.937 6.156 1.00 92.94 98 ASP A C 1
ATOM 780 O O . ASP A 1 98 ? 11.140 11.516 6.239 1.00 92.94 98 ASP A O 1
ATOM 784 N N . THR A 1 99 ? 8.9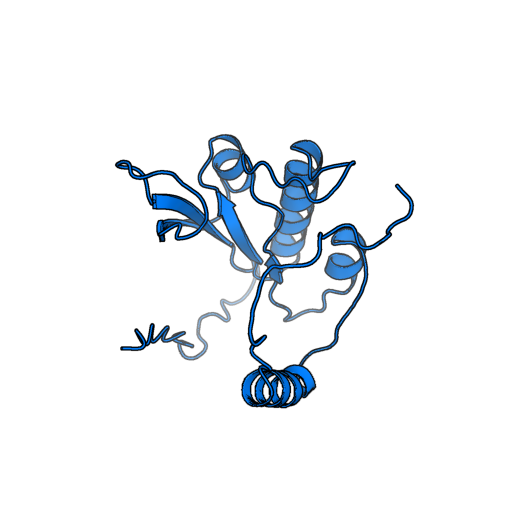22 11.596 5.882 1.00 92.44 99 THR A N 1
ATOM 785 C CA . THR A 1 99 ? 8.829 13.038 5.601 1.00 92.44 99 THR A CA 1
ATOM 786 C C . THR A 1 99 ? 8.036 13.777 6.679 1.00 92.44 99 THR A C 1
ATOM 788 O O . THR A 1 99 ? 7.393 13.181 7.545 1.00 92.44 99 THR A O 1
ATOM 791 N N . SER A 1 100 ? 8.063 15.112 6.653 1.00 93.56 100 SER A N 1
ATOM 792 C CA . SER A 1 100 ? 7.228 15.921 7.551 1.00 93.56 100 SER A CA 1
ATOM 793 C C . SER A 1 100 ? 5.733 15.658 7.340 1.00 93.56 100 SER A C 1
ATOM 795 O O . SER A 1 100 ? 4.983 15.620 8.317 1.00 93.56 100 SER A O 1
ATOM 797 N N . LEU A 1 101 ? 5.310 15.436 6.089 1.00 94.12 101 LEU A N 1
ATOM 798 C CA . LEU A 1 101 ? 3.926 15.124 5.749 1.00 94.12 101 LEU A CA 1
ATOM 799 C C . LEU A 1 101 ? 3.514 13.777 6.345 1.00 94.12 101 LEU A C 1
ATOM 801 O O . LEU A 1 101 ? 2.577 13.727 7.139 1.00 94.12 101 LEU A O 1
ATOM 805 N N . THR A 1 102 ? 4.243 12.698 6.049 1.00 94.31 102 THR A N 1
ATOM 806 C CA . THR A 1 102 ? 3.879 11.350 6.519 1.00 94.31 102 THR A CA 1
ATOM 807 C C . THR A 1 102 ? 3.941 11.238 8.042 1.00 94.31 102 THR A C 1
ATOM 809 O O . THR A 1 102 ? 3.071 10.616 8.652 1.00 94.31 102 THR A O 1
ATOM 812 N N . ARG A 1 103 ? 4.881 11.929 8.702 1.00 95.12 103 ARG A N 1
ATOM 813 C CA . ARG A 1 103 ? 4.886 12.048 10.171 1.00 95.12 103 ARG A CA 1
ATOM 814 C C . ARG A 1 103 ? 3.636 12.736 10.712 1.00 95.12 103 ARG A C 1
ATOM 816 O O . ARG A 1 103 ? 3.178 12.345 11.783 1.00 95.12 103 ARG A O 1
ATOM 823 N N . SER A 1 104 ? 3.124 13.753 10.021 1.00 97.00 104 SER A N 1
ATOM 824 C CA . SER A 1 104 ? 1.912 14.480 10.418 1.00 97.00 104 SER A CA 1
ATOM 825 C C . SER A 1 104 ? 0.646 13.644 10.213 1.00 97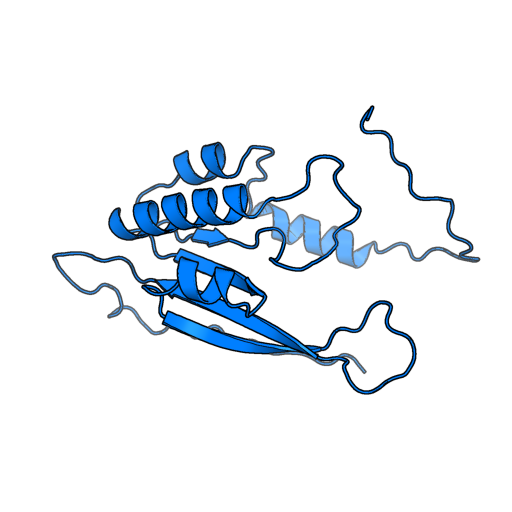.00 104 SER A C 1
ATOM 827 O O . SER A 1 104 ? -0.214 13.605 11.099 1.00 97.00 104 SER A O 1
ATOM 829 N N . LEU A 1 105 ? 0.562 12.940 9.078 1.00 97.31 105 LEU A N 1
ATOM 830 C CA . LEU A 1 105 ? -0.540 12.037 8.734 1.00 97.31 105 LEU A CA 1
ATOM 831 C C . LEU A 1 105 ? -0.675 10.907 9.754 1.00 97.31 105 LEU A C 1
ATOM 833 O O . LEU A 1 105 ? -1.743 10.702 10.319 1.00 97.31 105 LEU A O 1
ATOM 837 N N . TYR A 1 106 ? 0.432 10.228 10.052 1.00 96.75 106 TYR A N 1
ATOM 838 C CA . TYR A 1 106 ? 0.461 9.057 10.931 1.00 96.75 106 TYR A CA 1
ATOM 839 C C . TYR A 1 106 ? 0.907 9.403 12.358 1.00 96.75 106 TYR A C 1
ATOM 841 O O . TYR A 1 106 ? 1.573 8.610 13.022 1.00 96.75 106 TYR A O 1
ATOM 849 N N . ARG A 1 107 ? 0.600 10.611 12.845 1.00 95.88 107 ARG A N 1
ATOM 850 C CA . ARG A 1 107 ? 1.012 11.064 14.190 1.00 95.88 107 ARG A CA 1
ATOM 851 C C . ARG A 1 107 ? 0.406 10.231 15.326 1.00 95.88 107 ARG A C 1
ATOM 853 O O . ARG A 1 107 ? 1.052 10.089 16.358 1.00 95.88 107 ARG A O 1
ATOM 860 N N . ASP A 1 108 ? -0.784 9.676 15.096 1.00 94.69 108 ASP A N 1
ATOM 861 C CA . ASP A 1 108 ? -1.551 8.871 16.056 1.00 94.69 108 ASP A CA 1
ATOM 862 C C . ASP A 1 108 ? -1.310 7.357 15.875 1.00 94.69 108 ASP A C 1
ATOM 864 O O . ASP A 1 108 ? -2.007 6.530 16.463 1.00 94.69 108 ASP A O 1
ATOM 868 N N . PHE A 1 109 ? -0.329 6.993 15.042 1.00 96.62 109 PHE A N 1
ATOM 869 C CA . PHE A 1 109 ? 0.155 5.631 14.832 1.00 96.62 109 PHE A CA 1
ATOM 870 C C . PHE A 1 109 ? 1.496 5.456 15.554 1.00 96.62 109 PHE A C 1
ATOM 872 O O . PHE A 1 109 ? 2.293 6.394 15.675 1.00 96.62 109 PHE A O 1
ATOM 879 N N . THR A 1 110 ? 1.808 4.228 15.962 1.00 97.25 110 THR A N 1
ATOM 880 C CA . THR A 1 110 ? 3.174 3.870 16.352 1.00 97.25 110 THR A CA 1
ATOM 881 C C . THR A 1 110 ? 4.037 3.834 15.097 1.00 97.25 110 THR A C 1
ATOM 883 O O . THR A 1 110 ? 3.788 3.058 14.181 1.00 97.25 110 THR A O 1
ATOM 886 N N . ARG A 1 111 ? 5.059 4.690 15.021 1.00 95.81 111 ARG A N 1
ATOM 887 C CA . ARG A 1 111 ? 5.928 4.791 13.838 1.00 95.81 111 ARG A CA 1
ATOM 888 C C . ARG A 1 111 ? 7.269 4.122 14.100 1.00 95.81 111 ARG A C 1
ATOM 890 O O . ARG A 1 111 ? 8.013 4.546 14.983 1.00 95.81 111 ARG A O 1
ATOM 897 N N . HIS A 1 112 ? 7.607 3.140 13.279 1.00 95.56 112 HIS A N 1
ATOM 898 C CA . HIS A 1 112 ? 8.902 2.475 13.268 1.00 95.56 112 HIS A CA 1
ATOM 899 C C . HIS A 1 112 ? 9.736 3.034 12.119 1.00 95.56 112 HIS A C 1
ATOM 901 O O . HIS A 1 112 ? 9.361 2.906 10.957 1.00 95.56 112 HIS A O 1
ATOM 907 N N . ARG A 1 113 ? 10.862 3.675 12.434 1.00 93.75 113 ARG A N 1
ATOM 908 C CA . ARG A 1 113 ? 11.781 4.189 11.416 1.00 93.75 113 ARG A CA 1
ATOM 909 C C . ARG A 1 113 ? 12.703 3.071 10.940 1.00 93.75 113 ARG A C 1
ATOM 911 O O . ARG A 1 113 ? 13.323 2.398 11.762 1.00 93.75 113 ARG A O 1
ATOM 918 N N . ILE A 1 114 ? 12.849 2.941 9.628 1.00 90.75 114 ILE A N 1
ATOM 919 C CA . ILE A 1 114 ? 13.780 2.009 8.992 1.00 90.75 114 ILE A CA 1
ATOM 920 C C . ILE A 1 114 ? 14.663 2.742 7.981 1.00 90.75 114 ILE A C 1
ATOM 922 O O . ILE A 1 114 ? 14.283 3.768 7.416 1.00 90.75 114 ILE A O 1
ATOM 926 N N . THR A 1 115 ? 15.857 2.204 7.753 1.00 87.31 115 THR A N 1
ATOM 927 C CA . THR A 1 115 ? 16.786 2.712 6.740 1.00 87.31 115 THR A CA 1
ATOM 928 C C . THR A 1 115 ? 16.874 1.693 5.612 1.00 87.31 115 THR A C 1
ATOM 930 O O . THR A 1 115 ? 17.488 0.637 5.775 1.00 87.31 115 THR A O 1
ATOM 933 N N . ALA A 1 116 ? 16.277 2.007 4.464 1.00 77.81 116 ALA A N 1
ATOM 934 C CA . ALA A 1 116 ? 16.288 1.150 3.287 1.00 77.81 116 ALA A CA 1
ATOM 935 C C . ALA A 1 116 ? 17.466 1.508 2.369 1.00 77.81 116 ALA A C 1
ATOM 937 O O . ALA A 1 116 ? 17.715 2.678 2.063 1.00 77.81 116 ALA A O 1
ATOM 938 N N . LYS A 1 117 ? 18.210 0.496 1.906 1.00 71.38 117 LYS A N 1
ATOM 939 C CA . LYS A 1 117 ? 19.271 0.685 0.907 1.00 71.38 117 LYS A CA 1
ATOM 940 C C . LYS A 1 117 ? 18.629 0.840 -0.473 1.00 71.38 117 LYS A C 1
ATOM 942 O O . LYS A 1 117 ? 17.977 -0.089 -0.941 1.00 71.38 117 LYS A O 1
ATOM 947 N N . ARG A 1 118 ? 18.844 1.966 -1.160 1.00 60.47 118 ARG A N 1
ATOM 948 C CA . ARG A 1 118 ? 18.389 2.140 -2.552 1.00 60.47 118 ARG A CA 1
ATOM 949 C C . ARG A 1 118 ? 19.470 1.650 -3.516 1.00 60.47 118 ARG A C 1
ATOM 951 O O . ARG A 1 118 ? 20.564 2.208 -3.562 1.00 60.47 118 ARG A O 1
ATOM 958 N N . SER A 1 119 ? 19.172 0.599 -4.278 1.00 47.72 119 SER A N 1
ATOM 959 C CA . SER A 1 119 ? 20.093 -0.024 -5.245 1.00 47.72 119 SER A CA 1
ATOM 960 C C . SER A 1 119 ? 19.866 0.399 -6.704 1.00 47.72 119 SER A C 1
ATOM 962 O O . SER A 1 119 ? 20.608 -0.037 -7.577 1.00 47.72 119 SER 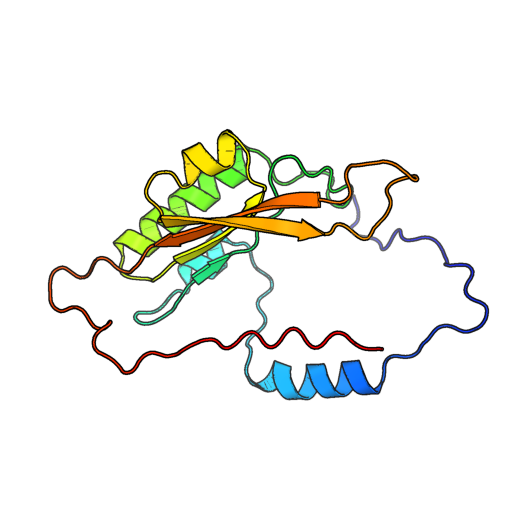A O 1
ATOM 964 N N . MET A 1 120 ? 18.901 1.277 -6.996 1.00 41.88 120 MET A N 1
ATOM 965 C CA . MET A 1 120 ? 18.509 1.611 -8.372 1.00 41.88 120 MET A CA 1
ATOM 966 C C . MET A 1 120 ? 18.784 3.088 -8.713 1.00 41.88 120 MET A C 1
ATOM 968 O O . MET A 1 120 ? 18.145 3.982 -8.168 1.00 41.88 120 MET A O 1
ATOM 972 N N . GLY A 1 121 ? 19.717 3.335 -9.645 1.00 45.44 121 GLY A N 1
ATOM 973 C CA . GLY A 1 121 ? 19.742 4.545 -10.488 1.00 45.44 121 GLY A CA 1
ATOM 974 C C . GLY A 1 121 ? 20.488 5.801 -10.011 1.00 45.44 121 GLY A C 1
ATOM 975 O O . GLY A 1 121 ? 20.396 6.817 -10.694 1.00 45.44 121 GLY A O 1
ATOM 976 N N . VAL A 1 122 ? 21.235 5.782 -8.901 1.00 40.81 122 VAL A N 1
ATOM 977 C CA . VAL A 1 122 ? 21.987 6.969 -8.432 1.00 40.81 122 VAL A CA 1
ATOM 978 C C . VAL A 1 122 ? 23.466 6.860 -8.823 1.00 40.81 122 VAL A C 1
ATOM 980 O O . VAL A 1 122 ? 24.119 5.860 -8.515 1.00 40.81 122 VAL A O 1
ATOM 983 N N . ALA A 1 123 ? 23.992 7.883 -9.511 1.00 42.44 123 ALA A N 1
ATOM 984 C CA . ALA A 1 123 ? 25.418 8.018 -9.821 1.00 42.44 123 ALA A CA 1
ATOM 985 C C . ALA A 1 123 ? 26.272 7.940 -8.539 1.00 42.44 123 ALA A C 1
ATOM 987 O O . ALA A 1 123 ? 25.809 8.292 -7.457 1.00 42.44 123 ALA A O 1
ATOM 988 N N . ALA A 1 124 ? 27.508 7.443 -8.646 1.00 38.88 124 ALA A N 1
ATOM 989 C CA . ALA A 1 124 ? 28.368 7.149 -7.498 1.00 38.88 124 ALA A CA 1
ATOM 990 C C . ALA A 1 124 ? 28.524 8.357 -6.540 1.00 38.88 124 ALA A C 1
ATOM 992 O O . ALA A 1 124 ? 29.150 9.350 -6.897 1.00 38.88 124 ALA A O 1
ATOM 993 N N . GLY A 1 125 ? 27.959 8.250 -5.328 1.00 50.28 125 GLY A N 1
ATOM 994 C CA . GLY A 1 125 ? 28.027 9.254 -4.258 1.00 50.28 125 GLY A CA 1
ATOM 995 C C . GLY A 1 125 ? 27.282 8.840 -2.972 1.00 50.28 125 GLY A C 1
ATOM 996 O O . GLY A 1 125 ? 26.455 7.924 -2.989 1.00 50.28 125 GLY A O 1
ATOM 997 N N . ASP A 1 126 ? 27.603 9.510 -1.859 1.00 48.12 126 ASP A N 1
ATOM 998 C CA . ASP A 1 126 ? 27.352 9.145 -0.444 1.00 48.12 126 ASP A CA 1
ATOM 999 C C . ASP A 1 126 ? 25.901 9.256 0.085 1.00 48.12 126 ASP A C 1
ATOM 1001 O O . ASP A 1 126 ? 25.659 9.611 1.237 1.00 48.12 126 ASP A O 1
ATOM 1005 N N . SER A 1 127 ? 24.878 8.895 -0.689 1.00 53.06 127 SER A N 1
ATOM 1006 C CA . SER A 1 127 ? 23.541 8.680 -0.099 1.00 53.06 127 SER A CA 1
ATOM 1007 C C . SER A 1 127 ? 22.759 7.597 -0.825 1.00 53.06 127 SER A C 1
ATOM 1009 O O . SER A 1 127 ? 21.869 7.853 -1.629 1.00 53.06 127 SER A O 1
ATOM 1011 N N . LYS A 1 128 ? 23.097 6.343 -0.505 1.00 58.84 128 LYS A N 1
ATOM 1012 C CA . LYS A 1 128 ? 22.377 5.134 -0.948 1.00 58.84 128 LYS A CA 1
ATOM 1013 C C . LYS A 1 128 ? 21.337 4.658 0.071 1.00 58.84 128 LYS A C 1
ATOM 1015 O O . LYS A 1 128 ? 21.020 3.470 0.122 1.00 58.84 128 LYS A O 1
ATOM 1020 N N . THR A 1 129 ? 20.838 5.553 0.915 1.00 65.38 129 THR A N 1
ATOM 1021 C CA . THR A 1 129 ? 19.896 5.216 1.986 1.00 65.38 129 THR A CA 1
ATOM 1022 C C . THR A 1 129 ? 18.712 6.163 1.962 1.00 65.38 129 THR A C 1
ATOM 1024 O O . THR A 1 129 ? 18.900 7.377 1.998 1.00 65.38 129 THR A O 1
ATOM 1027 N N . ALA A 1 130 ? 17.506 5.607 1.922 1.00 75.88 130 ALA A N 1
ATOM 1028 C CA . ALA A 1 130 ? 16.281 6.343 2.186 1.00 75.88 130 ALA A CA 1
ATOM 1029 C C . ALA A 1 130 ? 15.793 5.996 3.589 1.00 75.88 130 ALA A C 1
ATOM 1031 O O . ALA A 1 130 ? 15.893 4.848 4.028 1.00 75.88 130 ALA A O 1
ATOM 1032 N N . VAL A 1 131 ? 15.304 7.008 4.296 1.00 88.31 131 VAL A N 1
ATOM 1033 C CA . VAL A 1 131 ? 14.650 6.811 5.584 1.00 88.31 131 VAL A CA 1
ATOM 1034 C C . VAL A 1 131 ? 13.163 6.646 5.312 1.00 88.31 131 VAL A C 1
ATOM 1036 O O . VAL A 1 131 ? 12.553 7.467 4.626 1.00 88.31 131 VAL A O 1
ATOM 1039 N N . GLU A 1 132 ? 12.603 5.567 5.830 1.00 92.44 132 GLU A N 1
ATOM 1040 C CA . GLU A 1 132 ? 11.214 5.169 5.626 1.00 92.44 132 GLU A CA 1
ATOM 1041 C C . GLU A 1 132 ? 10.565 4.910 6.988 1.00 92.44 132 GLU A C 1
ATOM 1043 O O . GLU A 1 132 ? 11.249 4.728 8.006 1.00 92.44 132 GLU A O 1
ATOM 1048 N N . ILE A 1 133 ? 9.238 4.924 7.015 1.00 94.88 133 ILE A N 1
ATOM 1049 C CA . ILE A 1 133 ? 8.446 4.574 8.188 1.00 94.88 133 ILE A CA 1
ATOM 1050 C C . ILE A 1 133 ? 7.576 3.356 7.896 1.00 94.88 133 ILE A C 1
ATOM 1052 O O . ILE A 1 133 ? 7.032 3.212 6.804 1.00 94.88 133 ILE A O 1
ATOM 1056 N N . ILE A 1 134 ? 7.404 2.527 8.920 1.00 97.12 134 ILE A N 1
ATOM 1057 C CA . ILE A 1 134 ? 6.287 1.596 9.046 1.00 97.12 134 ILE A CA 1
ATOM 1058 C C . ILE A 1 134 ? 5.420 2.125 10.188 1.00 97.12 134 ILE A C 1
ATOM 1060 O O . ILE A 1 134 ? 5.846 2.132 11.343 1.00 97.12 134 ILE A O 1
ATOM 1064 N N . ALA A 1 135 ? 4.234 2.629 9.868 1.00 97.19 135 ALA A N 1
ATOM 1065 C CA . ALA A 1 135 ? 3.259 3.110 10.836 1.00 97.19 135 ALA A CA 1
ATOM 1066 C C . ALA A 1 135 ? 2.264 1.993 11.163 1.00 97.19 135 ALA A C 1
ATOM 1068 O O . ALA A 1 135 ? 1.670 1.413 10.257 1.00 97.19 135 ALA A O 1
ATOM 1069 N N . THR A 1 136 ? 2.078 1.690 12.444 1.00 97.62 136 THR A N 1
ATOM 1070 C CA . THR A 1 136 ? 1.173 0.646 12.930 1.00 97.62 136 THR A CA 1
ATOM 1071 C C . THR A 1 136 ? 0.142 1.229 13.887 1.00 97.62 136 THR A C 1
ATOM 1073 O O . THR A 1 136 ? 0.436 2.120 14.689 1.00 97.62 136 THR A O 1
ATOM 1076 N N . LYS A 1 137 ? -1.089 0.725 13.809 1.00 95.81 137 LYS A N 1
ATOM 1077 C CA . LYS A 1 137 ? -2.149 1.054 14.760 1.00 95.81 137 LYS A CA 1
ATOM 1078 C C . LYS A 1 137 ? -2.995 -0.177 15.044 1.00 95.81 137 LYS A C 1
ATOM 1080 O O . LYS A 1 137 ? -3.599 -0.753 14.138 1.00 95.81 137 LYS A O 1
ATOM 1085 N N . SER A 1 138 ? -3.000 -0.587 16.307 1.00 89.62 138 SER A N 1
ATOM 1086 C CA . SER A 1 138 ? -3.787 -1.723 16.782 1.00 89.62 138 SER A CA 1
ATOM 1087 C C . SER A 1 138 ? -5.275 -1.383 16.808 1.00 89.62 138 SER A C 1
ATOM 1089 O O . SER A 1 138 ? -5.655 -0.224 16.978 1.00 89.62 138 SER A O 1
ATOM 1091 N N . ALA A 1 139 ? -6.118 -2.405 16.678 1.00 78.75 139 ALA A N 1
ATOM 1092 C CA . ALA A 1 139 ? -7.555 -2.258 16.845 1.00 78.75 139 ALA A CA 1
ATOM 1093 C C . ALA A 1 139 ? -7.878 -1.733 18.254 1.00 78.75 139 ALA A C 1
ATOM 1095 O O . ALA A 1 139 ? -7.491 -2.338 19.255 1.00 78.75 139 ALA A O 1
ATOM 1096 N N . CYS A 1 140 ? -8.604 -0.618 18.346 1.00 57.50 140 CYS A N 1
ATOM 1097 C CA . CYS A 1 140 ? -9.188 -0.192 19.612 1.00 57.50 140 CYS A CA 1
ATOM 1098 C C . CYS A 1 140 ? -10.461 -1.012 19.846 1.00 57.50 140 CYS A C 1
ATOM 1100 O O . CYS A 1 140 ? -11.522 -0.686 19.321 1.00 57.50 140 CYS A O 1
ATOM 1102 N N . TRP A 1 141 ? -10.362 -2.100 20.606 1.00 47.22 141 TRP A N 1
ATOM 1103 C CA . TRP A 1 141 ? -11.540 -2.774 21.147 1.00 47.22 141 TRP A CA 1
ATOM 1104 C C . TRP A 1 141 ? -11.789 -2.259 22.564 1.00 47.22 141 TRP A C 1
ATOM 1106 O O . TRP A 1 141 ? -11.012 -2.518 23.484 1.00 47.22 141 TRP A O 1
ATOM 1116 N N . PHE A 1 142 ? -12.893 -1.532 22.762 1.00 45.31 142 PHE A N 1
ATOM 1117 C CA . PHE A 1 142 ? -13.452 -1.302 24.096 1.00 45.31 142 PHE A CA 1
ATOM 1118 C C . PHE A 1 142 ? -14.035 -2.627 24.614 1.00 45.31 142 PHE A C 1
ATOM 1120 O O . PHE A 1 142 ? -15.241 -2.847 24.580 1.00 45.31 142 PHE A O 1
ATOM 1127 N N . GLY A 1 143 ? -13.159 -3.536 25.048 1.00 41.84 143 GLY A N 1
ATOM 1128 C CA . GLY A 1 143 ? -13.524 -4.837 25.603 1.00 41.84 143 GLY A CA 1
ATOM 1129 C C . GLY A 1 143 ? -12.608 -5.958 25.119 1.00 41.84 143 GLY A C 1
ATOM 1130 O O . GLY A 1 143 ? -12.845 -6.533 24.068 1.00 41.84 143 GLY A O 1
ATOM 1131 N N . VAL A 1 144 ? -11.629 -6.304 25.959 1.00 40.38 144 VAL A N 1
ATOM 1132 C CA . VAL A 1 144 ? -10.726 -7.467 25.862 1.00 40.38 144 VAL A CA 1
ATOM 1133 C C . VAL A 1 144 ? -9.662 -7.385 24.759 1.00 40.38 144 VAL A C 1
ATOM 1135 O O . VAL A 1 144 ? -9.931 -7.435 23.565 1.00 40.38 144 VAL A O 1
ATOM 1138 N N . ASP A 1 145 ? -8.413 -7.315 25.217 1.00 43.44 145 ASP A N 1
ATOM 1139 C CA . ASP A 1 145 ? -7.200 -7.402 24.415 1.00 43.44 145 ASP A CA 1
ATOM 1140 C C . ASP A 1 145 ? -6.996 -8.832 23.874 1.00 43.44 145 ASP A C 1
ATOM 1142 O O . ASP A 1 145 ? -6.602 -9.750 24.601 1.00 43.44 145 ASP A O 1
ATOM 1146 N N . LEU A 1 146 ? -7.275 -9.032 22.583 1.00 45.56 146 LEU A N 1
ATOM 1147 C CA . LEU A 1 146 ? -6.979 -10.274 21.857 1.00 45.56 146 LEU A CA 1
ATOM 1148 C C . LEU A 1 146 ? -5.487 -10.421 21.500 1.00 45.56 146 LEU A C 1
ATOM 1150 O O . LEU A 1 146 ? -5.101 -11.474 20.993 1.00 45.56 146 LEU A O 1
ATOM 1154 N N . ALA A 1 147 ? -4.624 -9.446 21.827 1.00 48.38 147 ALA A N 1
ATOM 1155 C CA . ALA A 1 147 ? -3.168 -9.618 21.755 1.00 48.38 147 ALA A CA 1
ATOM 1156 C C . ALA A 1 147 ? -2.617 -10.567 22.841 1.00 48.38 147 ALA A C 1
ATOM 1158 O O . ALA A 1 147 ? -1.415 -10.783 22.923 1.00 48.38 147 ALA A O 1
ATOM 1159 N N . SER A 1 148 ? -3.490 -11.186 23.642 1.00 45.62 148 SER A N 1
ATOM 1160 C CA . SER A 1 148 ? -3.163 -12.308 24.531 1.00 45.62 148 SER A CA 1
ATOM 1161 C C . SER A 1 148 ? -3.167 -13.686 23.835 1.00 45.62 148 SER A C 1
ATOM 1163 O O . SER A 1 148 ? -3.035 -14.716 24.499 1.00 45.62 148 SER A O 1
ATOM 1165 N N . GLY A 1 149 ? -3.306 -13.731 22.504 1.00 47.09 149 GLY A N 1
ATOM 1166 C CA . GLY A 1 149 ? -2.986 -14.914 21.695 1.00 47.09 149 GLY A CA 1
ATOM 1167 C C . GLY A 1 149 ? -1.468 -15.131 21.572 1.00 47.09 149 GLY A C 1
ATOM 1168 O O . GLY A 1 149 ? -0.713 -14.179 21.745 1.00 47.09 149 GLY A O 1
ATOM 1169 N N . PRO A 1 150 ? -0.992 -16.363 21.300 1.00 36.25 150 PRO A N 1
ATOM 1170 C CA . PRO A 1 150 ? 0.440 -16.651 21.225 1.00 36.25 150 PRO A CA 1
ATOM 1171 C C . PRO A 1 150 ? 1.127 -15.732 20.211 1.00 36.25 150 PRO A C 1
ATOM 1173 O O . PRO A 1 150 ? 0.649 -15.608 19.082 1.00 36.25 150 PRO A O 1
ATOM 1176 N N . ASP A 1 151 ? 2.235 -15.114 20.631 1.00 38.56 151 ASP A N 1
ATOM 1177 C CA . ASP A 1 151 ? 3.089 -14.257 19.810 1.00 38.56 151 ASP A CA 1
ATOM 1178 C C . ASP A 1 151 ? 3.325 -14.902 18.437 1.00 38.56 151 ASP A C 1
ATOM 1180 O O . ASP A 1 151 ? 4.050 -15.891 18.308 1.00 38.56 151 ASP A O 1
ATOM 1184 N N . ILE A 1 152 ? 2.723 -14.340 17.386 1.00 45.09 152 ILE A N 1
ATOM 1185 C CA . ILE A 1 152 ? 3.150 -14.631 16.019 1.00 45.09 152 ILE A CA 1
ATOM 1186 C C . ILE A 1 152 ? 4.357 -13.734 15.768 1.00 45.09 152 ILE A C 1
ATOM 1188 O O . ILE A 1 152 ? 4.251 -12.608 15.280 1.00 45.09 152 ILE A O 1
ATOM 1192 N N . SER A 1 153 ? 5.527 -14.237 16.149 1.00 30.39 153 SER A N 1
ATOM 1193 C CA . SER A 1 153 ? 6.801 -13.678 15.731 1.00 30.39 153 SER A CA 1
ATOM 1194 C C . SER A 1 153 ? 6.931 -13.839 14.216 1.00 30.39 153 SER A C 1
ATOM 1196 O O . SER A 1 153 ? 7.090 -14.939 13.687 1.00 30.39 153 SER A O 1
ATOM 1198 N N . VAL A 1 154 ? 6.862 -12.726 13.488 1.00 38.03 154 VAL A N 1
ATOM 1199 C CA . VAL A 1 154 ? 7.284 -12.696 12.087 1.00 38.03 154 VAL A CA 1
ATOM 1200 C C . VAL A 1 154 ? 8.811 -12.691 12.081 1.00 38.03 154 VAL A C 1
ATOM 1202 O O . VAL A 1 154 ? 9.446 -11.649 12.228 1.00 38.03 154 VAL A O 1
ATOM 1205 N N . GLU A 1 155 ? 9.413 -13.870 11.944 1.00 35.03 155 GLU A N 1
ATOM 1206 C CA . GLU A 1 155 ? 10.843 -13.993 11.673 1.00 35.03 155 GLU A CA 1
ATOM 1207 C C . GLU A 1 155 ? 11.119 -13.586 10.219 1.00 35.03 155 GLU A C 1
ATOM 1209 O O . GLU A 1 155 ? 10.849 -14.324 9.270 1.00 35.03 155 GLU A O 1
ATOM 1214 N N . THR A 1 156 ? 11.667 -12.389 10.020 1.00 37.56 156 THR A N 1
ATOM 1215 C CA . THR 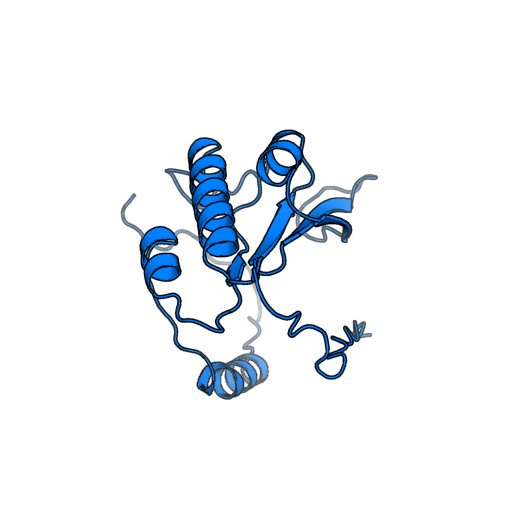A 1 156 ? 12.251 -11.997 8.734 1.00 37.56 156 THR A CA 1
ATOM 1216 C C . THR A 1 156 ? 13.680 -12.526 8.640 1.00 37.56 156 THR A C 1
ATOM 1218 O O . THR A 1 156 ? 14.627 -11.859 9.058 1.00 37.56 156 THR A O 1
ATOM 1221 N N . GLU A 1 157 ? 13.855 -13.717 8.065 1.00 29.97 157 GLU A N 1
ATOM 1222 C CA . GLU A 1 157 ? 15.171 -14.181 7.616 1.00 29.97 157 GLU A CA 1
ATOM 1223 C C . GLU A 1 157 ? 15.516 -13.481 6.289 1.00 29.97 157 GLU A C 1
ATOM 1225 O O . GLU A 1 157 ? 15.042 -13.856 5.214 1.00 29.97 157 GLU A O 1
ATOM 1230 N N . VAL A 1 158 ? 16.344 -12.434 6.343 1.00 35.72 158 VAL A N 1
ATOM 1231 C CA . VAL A 1 158 ? 16.931 -11.834 5.135 1.00 35.72 158 VAL A CA 1
ATOM 1232 C C . VAL A 1 158 ? 18.075 -12.736 4.678 1.00 35.72 158 VAL A C 1
ATOM 1234 O O . VAL A 1 158 ? 19.228 -12.547 5.065 1.00 35.72 158 VAL A O 1
ATOM 1237 N N . ARG A 1 159 ? 17.768 -13.743 3.853 1.00 27.77 159 ARG A N 1
ATOM 1238 C CA . ARG A 1 159 ? 18.812 -14.521 3.176 1.00 27.77 159 ARG A CA 1
ATOM 1239 C C . ARG A 1 159 ? 19.473 -13.657 2.107 1.00 27.77 159 ARG A C 1
ATOM 1241 O O . ARG A 1 159 ? 18.903 -13.405 1.048 1.00 27.77 159 ARG A O 1
ATOM 1248 N N . ALA A 1 160 ? 20.683 -13.199 2.409 1.00 30.73 160 ALA A N 1
ATOM 1249 C CA . ALA A 1 160 ? 21.602 -12.678 1.412 1.00 30.73 160 ALA A CA 1
ATOM 1250 C C . ALA A 1 160 ? 22.026 -13.837 0.499 1.00 30.73 160 ALA A C 1
ATOM 1252 O O . ALA A 1 160 ? 22.634 -14.801 0.958 1.00 30.73 160 ALA A O 1
ATOM 1253 N N . TRP A 1 161 ? 21.673 -13.760 -0.780 1.00 35.97 161 TRP A N 1
ATOM 1254 C CA . TRP A 1 161 ? 22.190 -14.675 -1.793 1.00 35.97 161 TRP A CA 1
ATOM 1255 C C . TRP A 1 161 ? 23.636 -14.269 -2.122 1.00 35.97 161 TRP A C 1
ATOM 1257 O O . TRP A 1 161 ? 23.877 -13.104 -2.450 1.00 35.97 161 TRP A O 1
ATOM 1267 N N . GLN A 1 162 ? 24.579 -15.208 -1.963 1.00 32.00 162 GLN A N 1
ATOM 1268 C CA . GLN A 1 162 ? 25.930 -15.142 -2.543 1.00 32.00 162 GLN A CA 1
ATOM 1269 C C . GLN A 1 162 ? 25.882 -15.375 -4.052 1.00 32.00 162 GLN A C 1
ATOM 1271 O O . GLN A 1 162 ? 25.024 -16.177 -4.489 1.00 32.00 162 GLN A O 1
#

Nearest PDB structures (foldseek):
  4rtl-assembly1_A  TM=8.734E-01  e=2.204E-10  Escherichia coli str. K-12 substr. MDS42
  4rtm-assembly1_A  TM=9.197E-01  e=1.874E-09  Escherichia coli str. K-12 substr. MDS42
  4rtk-assembly1_A  TM=9.070E-01  e=1.999E-09  Escherichia coli str. K-12 substr. MDS42
  4gbe-assembly1_E  TM=9.099E-01  e=6.425E-09  Escherichia coli K-12
  2dpm-assembly1_A  TM=7.780E-01  e=3.948E-06  Streptococcus pneumoniae

Sequence (162 aa):
MDGYFNVPYGNYKKPYFPENEIRAFAEKAKRATFICASYDETLALLQTGDVVYCDPPYDGTFNGYHTAGFTENDQFHLASILERRSSEGHPVIVSNSDTSLTRSLYRDFTRHRITAKRSMGVAAGDSKTAVEIIATKSACWFGVDLASGPDISVETEVRAWQ

Mean predicted aligned error: 11.4 Å

Organism: NCBI:txid913241